Protein AF-A0A352RIB7-F1 (afdb_monomer_lite)

Structure (mmCIF, N/CA/C/O backbone):
data_AF-A0A352RIB7-F1
#
_entry.id   AF-A0A352RIB7-F1
#
loop_
_atom_site.group_PDB
_atom_site.id
_atom_site.type_symbol
_atom_site.label_atom_id
_atom_site.label_alt_id
_atom_site.label_comp_id
_atom_site.label_asym_id
_atom_site.label_entity_id
_atom_site.label_seq_id
_atom_site.pdbx_PDB_ins_code
_atom_site.Cartn_x
_atom_site.Cartn_y
_atom_site.Cartn_z
_atom_site.occupancy
_atom_site.B_iso_or_equiv
_atom_site.auth_seq_id
_atom_site.auth_comp_id
_atom_site.auth_asym_id
_atom_site.auth_atom_id
_atom_site.pdbx_PDB_model_num
ATOM 1 N N . MET A 1 1 ? 2.174 -22.703 -20.346 1.00 49.59 1 MET A N 1
ATOM 2 C CA . MET A 1 1 ? 1.367 -21.822 -19.482 1.00 49.59 1 MET A CA 1
ATOM 3 C C . MET A 1 1 ? 2.118 -20.524 -19.366 1.00 49.59 1 MET A C 1
ATOM 5 O O . MET A 1 1 ? 3.292 -20.538 -19.038 1.00 49.59 1 MET A O 1
ATOM 9 N N . ASP A 1 2 ? 1.484 -19.461 -19.817 1.00 55.06 2 ASP A N 1
ATOM 10 C CA . ASP A 1 2 ? 2.104 -18.176 -20.083 1.00 55.06 2 ASP A CA 1
ATOM 11 C C . ASP A 1 2 ? 2.601 -17.521 -18.776 1.00 55.06 2 ASP A C 1
ATOM 13 O O . ASP A 1 2 ? 1.830 -17.220 -17.867 1.00 55.06 2 ASP A O 1
ATOM 17 N N . ASP A 1 3 ? 3.925 -17.386 -18.665 1.00 63.00 3 ASP A N 1
ATOM 18 C CA . ASP A 1 3 ? 4.687 -16.934 -17.489 1.00 63.00 3 ASP A CA 1
ATOM 19 C C . ASP A 1 3 ? 4.613 -15.397 -17.346 1.00 63.00 3 ASP A C 1
ATOM 21 O O . ASP A 1 3 ? 5.618 -14.718 -17.124 1.00 63.00 3 ASP A O 1
ATOM 25 N N . ARG A 1 4 ? 3.407 -14.819 -17.494 1.00 64.25 4 ARG A N 1
ATOM 26 C CA . ARG A 1 4 ? 3.103 -13.385 -17.306 1.00 64.25 4 ARG A CA 1
ATOM 27 C C . ARG A 1 4 ? 3.178 -12.983 -15.824 1.00 64.25 4 ARG A C 1
ATOM 29 O O . ARG A 1 4 ? 2.308 -12.294 -15.294 1.00 64.25 4 ARG A O 1
ATOM 36 N N . ARG A 1 5 ? 4.241 -13.383 -15.122 1.00 76.19 5 ARG A N 1
ATOM 37 C CA . ARG A 1 5 ? 4.571 -12.811 -13.817 1.00 76.19 5 ARG A CA 1
ATOM 38 C C . ARG A 1 5 ? 4.893 -11.343 -14.025 1.00 76.19 5 ARG A C 1
ATOM 40 O O . ARG A 1 5 ? 5.918 -11.000 -14.617 1.00 76.19 5 ARG A O 1
ATOM 47 N N . ILE A 1 6 ? 4.021 -10.476 -13.522 1.00 83.19 6 ILE A N 1
ATOM 48 C CA . ILE A 1 6 ? 4.312 -9.050 -13.436 1.00 83.19 6 ILE A CA 1
ATOM 49 C C . ILE A 1 6 ? 5.587 -8.906 -12.597 1.00 83.19 6 ILE A C 1
ATOM 51 O O . ILE A 1 6 ? 5.633 -9.269 -11.418 1.00 83.19 6 ILE A O 1
ATOM 55 N N . LYS A 1 7 ? 6.662 -8.450 -13.249 1.00 89.00 7 LYS A N 1
ATOM 56 C CA . LYS A 1 7 ? 7.975 -8.269 -12.614 1.00 89.00 7 LYS A CA 1
ATOM 57 C C . LYS A 1 7 ? 7.972 -7.039 -11.708 1.00 89.00 7 LYS A C 1
ATOM 59 O O . LYS A 1 7 ? 8.567 -7.075 -10.633 1.00 89.00 7 LYS A O 1
ATOM 64 N N . THR A 1 8 ? 7.279 -5.985 -12.142 1.00 93.31 8 THR A N 1
ATOM 65 C CA . THR A 1 8 ? 7.104 -4.734 -11.400 1.00 93.31 8 THR A CA 1
ATOM 66 C C . THR A 1 8 ? 6.396 -4.989 -10.076 1.00 93.31 8 THR A C 1
ATOM 68 O O . THR A 1 8 ? 5.400 -5.708 -10.030 1.00 93.31 8 THR A O 1
ATOM 71 N N . LYS A 1 9 ? 6.918 -4.396 -9.000 1.00 94.12 9 LYS A N 1
ATOM 72 C CA . LYS A 1 9 ? 6.325 -4.463 -7.663 1.00 94.12 9 LYS A CA 1
ATOM 73 C C . LYS A 1 9 ? 5.556 -3.186 -7.351 1.00 94.12 9 LYS A C 1
ATOM 75 O O . LYS A 1 9 ? 5.931 -2.114 -7.821 1.00 94.12 9 LYS A O 1
ATOM 80 N N . ILE A 1 10 ? 4.500 -3.315 -6.556 1.00 96.12 10 ILE A N 1
ATOM 81 C CA . ILE A 1 10 ? 3.628 -2.216 -6.147 1.00 96.12 10 ILE A CA 1
ATOM 82 C C . ILE A 1 10 ? 3.901 -1.886 -4.683 1.00 96.12 10 ILE A C 1
ATOM 84 O O . ILE A 1 10 ? 3.824 -2.757 -3.810 1.00 96.12 10 ILE A O 1
ATOM 88 N N . ILE A 1 11 ? 4.210 -0.614 -4.437 1.00 97.75 11 ILE A N 1
ATOM 89 C CA . ILE A 1 11 ? 4.326 -0.034 -3.103 1.00 97.75 11 ILE A CA 1
ATOM 90 C C . ILE A 1 11 ? 3.098 0.831 -2.819 1.00 97.75 11 ILE A C 1
ATOM 92 O O . ILE A 1 11 ? 2.727 1.669 -3.642 1.00 97.75 11 ILE A O 1
ATOM 96 N N . CYS A 1 12 ? 2.479 0.638 -1.659 1.00 97.69 12 CYS A N 1
ATOM 97 C CA . CYS A 1 12 ? 1.362 1.453 -1.184 1.00 97.69 12 CYS A CA 1
ATOM 98 C C . CYS A 1 12 ? 1.772 2.130 0.122 1.00 97.69 12 CYS A C 1
ATOM 100 O O . CYS A 1 12 ? 2.374 1.491 0.979 1.00 97.69 12 CYS A O 1
ATOM 102 N N . THR A 1 13 ? 1.468 3.422 0.266 1.00 97.88 13 THR A N 1
ATOM 103 C CA . THR A 1 13 ? 1.706 4.132 1.532 1.00 97.88 13 THR A CA 1
ATOM 104 C C . THR A 1 13 ? 0.518 3.917 2.449 1.00 97.88 13 THR A C 1
ATOM 106 O O . THR A 1 13 ? -0.610 4.174 2.030 1.00 97.88 13 THR A O 1
ATOM 109 N N . ILE A 1 14 ? 0.770 3.447 3.663 1.00 97.88 14 ILE A N 1
ATOM 110 C CA . ILE A 1 14 ? -0.269 3.198 4.652 1.00 97.88 14 ILE A CA 1
ATOM 111 C C . ILE A 1 14 ? -0.530 4.484 5.431 1.00 97.88 14 ILE A C 1
ATOM 113 O O . ILE A 1 14 ? 0.383 5.162 5.897 1.00 97.88 14 ILE A O 1
ATOM 117 N N . GLY A 1 15 ? -1.806 4.816 5.563 1.00 97.56 15 GLY A N 1
ATOM 118 C CA . GLY A 1 15 ? -2.301 5.879 6.428 1.00 97.56 15 GLY A CA 1
ATOM 119 C C . GLY A 1 15 ? -3.599 5.474 7.129 1.00 97.56 15 GLY A C 1
ATOM 120 O O . GLY A 1 15 ? -4.039 4.332 6.960 1.00 97.56 15 GLY A O 1
ATOM 121 N N . PRO A 1 16 ? -4.240 6.412 7.851 1.00 97.88 16 PRO A N 1
ATOM 122 C CA . PRO A 1 16 ? -5.441 6.157 8.655 1.00 97.88 16 PRO A CA 1
ATOM 123 C C . PRO A 1 16 ? -6.571 5.447 7.892 1.00 97.88 16 PRO A C 1
ATOM 125 O O . PRO A 1 16 ? -7.229 4.561 8.420 1.00 97.88 16 PRO A O 1
ATOM 128 N N . GLU A 1 17 ? -6.733 5.747 6.602 1.00 97.06 17 GLU A N 1
ATOM 129 C CA . GLU A 1 17 ? -7.755 5.123 5.743 1.00 97.06 17 GLU A CA 1
ATOM 130 C C . GLU A 1 17 ? -7.471 3.650 5.391 1.00 97.06 17 GLU A C 1
ATOM 132 O O . GLU A 1 17 ? -8.321 2.943 4.853 1.00 97.06 17 GLU A O 1
ATOM 137 N N . THR A 1 18 ? -6.253 3.176 5.647 1.00 97.19 18 THR A N 1
ATOM 138 C CA . THR A 1 18 ? -5.745 1.876 5.176 1.00 97.19 18 THR A CA 1
ATOM 139 C C . THR A 1 18 ? -5.088 1.038 6.271 1.00 97.19 18 THR A C 1
ATOM 141 O O . THR A 1 18 ? -4.575 -0.039 5.978 1.00 97.19 18 THR A O 1
ATOM 144 N N . GLU A 1 19 ? -5.094 1.510 7.520 1.00 97.00 19 GLU A N 1
ATOM 145 C CA . GLU A 1 19 ? -4.444 0.834 8.651 1.00 97.00 19 GLU A CA 1
ATOM 146 C C . GLU A 1 19 ? -5.228 -0.380 9.163 1.00 97.00 19 GLU A C 1
ATOM 148 O O . GLU A 1 19 ? -4.673 -1.245 9.844 1.00 97.00 19 GLU A O 1
ATOM 153 N N . SER A 1 20 ? -6.521 -0.467 8.832 1.00 98.31 20 SER A N 1
ATOM 154 C CA . SER A 1 20 ? -7.354 -1.580 9.269 1.00 98.31 20 SER A CA 1
ATOM 155 C C . SER A 1 20 ? -6.905 -2.888 8.615 1.00 98.31 20 SER A C 1
ATOM 157 O O . SER A 1 20 ? -6.556 -2.949 7.433 1.00 98.31 20 SER A O 1
ATOM 159 N N . PHE A 1 21 ? -6.955 -3.975 9.386 1.00 97.88 21 PHE A N 1
ATOM 160 C CA . PHE A 1 21 ? -6.552 -5.297 8.907 1.00 97.88 21 PHE A CA 1
ATOM 161 C C . PHE A 1 21 ? -7.333 -5.732 7.659 1.00 97.88 21 PHE A C 1
ATOM 163 O O . PHE A 1 21 ? -6.756 -6.267 6.713 1.00 97.88 21 PHE A O 1
ATOM 170 N N . GLU A 1 22 ? -8.639 -5.458 7.636 1.00 98.31 22 GLU A N 1
ATOM 171 C CA . GLU A 1 22 ? -9.490 -5.744 6.483 1.00 98.31 22 GLU A CA 1
ATOM 172 C C . GLU A 1 22 ? -8.995 -5.014 5.229 1.00 98.31 22 GLU A C 1
ATOM 174 O O . GLU A 1 22 ? -8.933 -5.601 4.145 1.00 98.31 22 GLU A O 1
ATOM 179 N N . MET A 1 23 ? -8.587 -3.751 5.368 1.00 97.94 23 MET A N 1
ATOM 180 C CA . MET A 1 23 ? -8.114 -2.969 4.236 1.00 97.94 23 MET A CA 1
ATOM 181 C C . MET A 1 23 ? -6.744 -3.445 3.742 1.00 97.94 23 MET A C 1
ATOM 183 O O . MET A 1 23 ? -6.549 -3.599 2.534 1.00 97.94 23 MET A O 1
ATOM 187 N N . L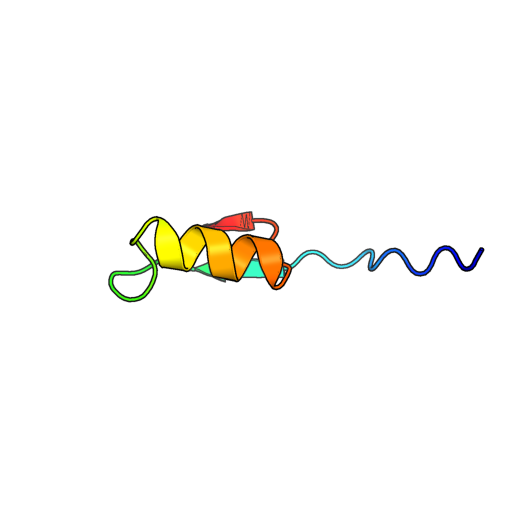EU A 1 24 ? -5.828 -3.787 4.650 1.00 98.00 24 LEU A N 1
ATOM 188 C CA . LEU A 1 24 ? -4.541 -4.403 4.305 1.00 98.00 24 LEU A CA 1
ATOM 189 C C . LEU A 1 24 ? -4.725 -5.729 3.554 1.00 98.00 24 LEU A C 1
ATOM 191 O O . LEU A 1 24 ? -4.049 -5.971 2.551 1.00 98.00 24 LEU A O 1
ATOM 195 N N . GLN A 1 25 ? -5.672 -6.565 3.992 1.00 98.31 25 GLN A N 1
ATOM 196 C CA . GLN A 1 25 ? -5.977 -7.841 3.344 1.00 98.31 25 GLN A CA 1
ATOM 197 C C . GLN A 1 25 ? -6.506 -7.636 1.918 1.00 98.31 25 GLN A C 1
ATOM 199 O O . GLN A 1 25 ? -6.055 -8.310 0.987 1.00 98.31 25 GLN A O 1
ATOM 204 N N . ARG A 1 26 ? -7.405 -6.663 1.722 1.00 98.06 26 ARG A N 1
ATOM 205 C CA . ARG A 1 26 ? -7.904 -6.280 0.391 1.00 98.06 26 ARG A CA 1
ATOM 206 C C . ARG A 1 26 ? -6.775 -5.780 -0.514 1.00 98.06 26 ARG A C 1
ATOM 208 O O . ARG A 1 26 ? -6.686 -6.210 -1.661 1.00 98.06 26 ARG A O 1
ATOM 215 N N . MET A 1 27 ? -5.885 -4.923 -0.008 1.00 97.56 27 MET A N 1
ATOM 216 C CA . MET A 1 27 ? -4.757 -4.386 -0.784 1.00 97.56 27 MET A CA 1
ATOM 217 C C . MET A 1 27 ? -3.744 -5.463 -1.182 1.00 97.56 27 MET A C 1
ATOM 219 O O . MET A 1 27 ? -3.276 -5.470 -2.322 1.00 97.56 27 MET A O 1
ATOM 223 N N . ALA A 1 28 ? -3.438 -6.401 -0.284 1.00 96.62 28 ALA A N 1
ATOM 224 C CA . ALA A 1 28 ? -2.582 -7.542 -0.599 1.00 96.62 28 ALA A CA 1
ATOM 225 C C . ALA A 1 28 ? -3.192 -8.404 -1.719 1.00 96.62 28 ALA A C 1
ATOM 227 O O . ALA A 1 28 ? -2.499 -8.750 -2.676 1.00 96.62 28 ALA A O 1
ATOM 228 N N . GLY A 1 29 ? -4.502 -8.677 -1.655 1.00 96.12 29 GLY A N 1
ATOM 229 C CA . GLY A 1 29 ? -5.229 -9.395 -2.709 1.00 96.12 29 GLY A CA 1
ATOM 230 C C . GLY A 1 29 ? -5.296 -8.640 -4.042 1.00 96.12 29 GLY A C 1
ATO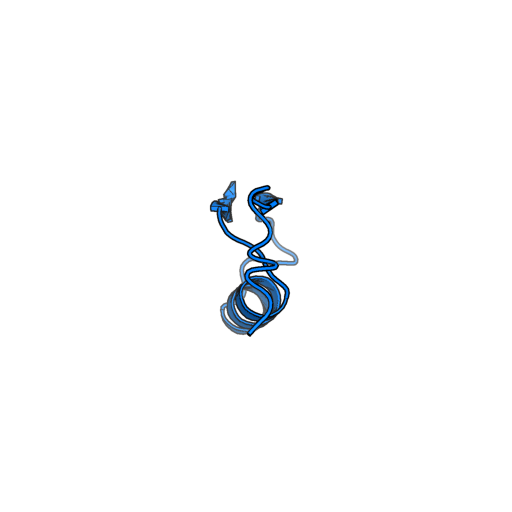M 231 O O . GLY A 1 29 ? -5.303 -9.263 -5.101 1.00 96.12 29 GLY A O 1
ATOM 232 N N . ALA A 1 30 ? -5.288 -7.305 -4.003 1.00 95.56 30 ALA A N 1
ATOM 233 C CA . ALA A 1 30 ? -5.285 -6.443 -5.185 1.00 95.56 30 ALA A CA 1
ATOM 234 C C . ALA A 1 30 ? -3.895 -6.269 -5.833 1.00 95.56 30 ALA A C 1
ATOM 236 O O . ALA A 1 30 ? -3.805 -5.725 -6.934 1.00 95.56 30 ALA A O 1
ATOM 237 N N . GLY A 1 31 ? -2.818 -6.730 -5.184 1.00 94.31 31 GLY A N 1
ATOM 238 C CA . GLY A 1 31 ? -1.464 -6.732 -5.751 1.00 94.31 31 GLY A CA 1
ATOM 239 C C . GLY A 1 31 ? -0.433 -5.861 -5.029 1.00 94.31 31 GLY A C 1
ATOM 240 O O . GLY A 1 31 ? 0.683 -5.730 -5.532 1.00 94.31 31 GLY A O 1
ATOM 241 N N . MET A 1 32 ? -0.749 -5.295 -3.859 1.00 97.25 32 MET A N 1
ATOM 242 C CA . MET A 1 32 ? 0.245 -4.623 -3.012 1.00 97.25 32 MET A CA 1
ATOM 243 C C . MET A 1 32 ? 1.354 -5.606 -2.611 1.00 97.25 32 MET A C 1
ATOM 245 O O . MET A 1 32 ? 1.083 -6.709 -2.138 1.00 97.25 32 MET A O 1
ATOM 249 N N . ASN A 1 33 ? 2.617 -5.207 -2.786 1.00 96.50 33 ASN A N 1
ATOM 250 C CA . ASN A 1 33 ? 3.770 -6.041 -2.436 1.00 96.50 33 ASN A CA 1
ATOM 251 C C . ASN A 1 33 ? 4.570 -5.487 -1.258 1.00 96.50 33 ASN A C 1
ATOM 253 O O . ASN A 1 33 ? 5.145 -6.264 -0.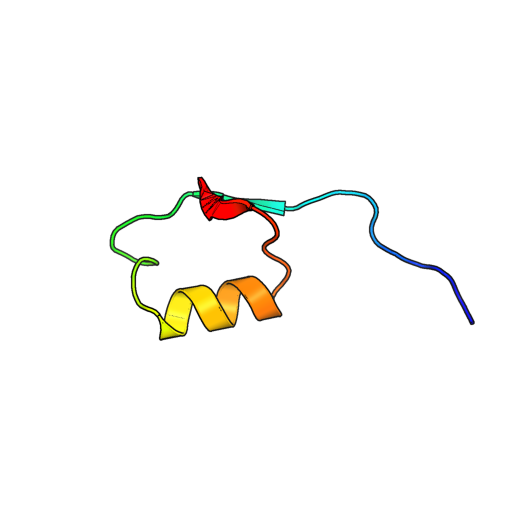503 1.00 96.50 33 ASN A O 1
ATOM 257 N N 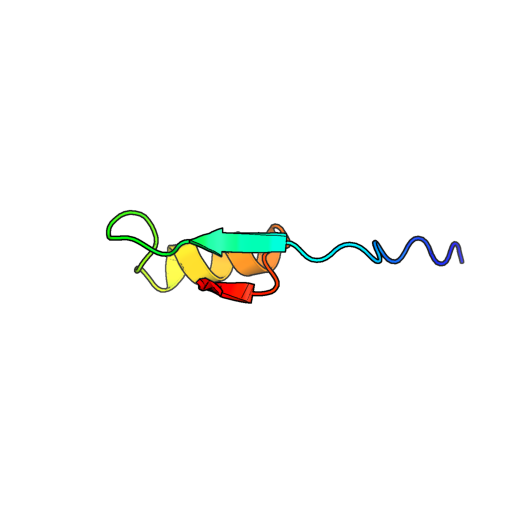. ILE A 1 34 ? 4.643 -4.160 -1.132 1.00 97.12 34 ILE A N 1
ATOM 258 C CA . ILE A 1 34 ? 5.416 -3.466 -0.101 1.00 97.12 34 ILE A CA 1
ATOM 259 C C . ILE A 1 34 ? 4.524 -2.385 0.511 1.00 97.12 34 ILE A C 1
ATOM 261 O O . ILE A 1 34 ? 3.892 -1.618 -0.215 1.00 97.12 34 ILE A O 1
ATOM 265 N N . ALA A 1 35 ? 4.490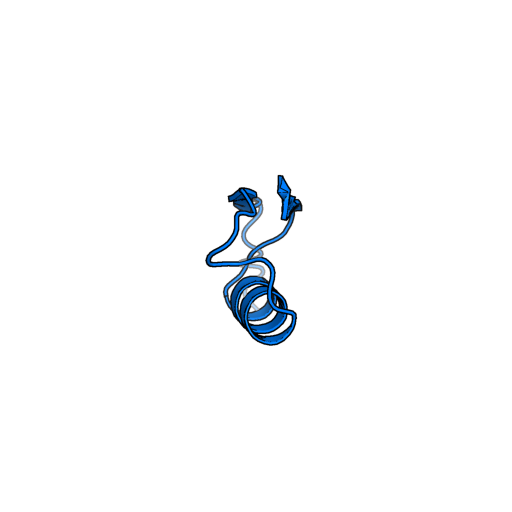 -2.318 1.838 1.00 97.06 35 ALA A N 1
ATOM 266 C CA . ALA A 1 35 ? 3.887 -1.212 2.571 1.00 97.06 35 ALA A CA 1
ATOM 267 C C . ALA A 1 35 ? 4.965 -0.160 2.875 1.00 97.06 35 ALA A C 1
ATOM 269 O O . ALA A 1 35 ? 6.066 -0.520 3.299 1.00 97.06 35 ALA A O 1
ATOM 270 N N . ARG A 1 36 ? 4.652 1.114 2.633 1.00 97.06 36 ARG A N 1
ATOM 271 C CA . ARG A 1 36 ? 5.435 2.271 3.081 1.00 97.06 36 ARG A CA 1
ATOM 272 C C . ARG A 1 36 ? 4.722 2.977 4.217 1.00 97.06 36 ARG A C 1
ATOM 274 O O . ARG A 1 36 ? 3.507 3.211 4.055 1.00 97.06 36 ARG A O 1
#

Foldseek 3Di:
DDPPPPPDADEDEDDPVQPDPVNVVVVVVVGHDHYD

pLDDT: mean 91.49, std 12.78, range [49.59, 98.31]

Radius of gyration: 11.88 Å; chains: 1; bounding box: 18×28×29 Å

Sequence (36 aa):
MDDRRIKTKIICTIGPETESFEMLQRMAGAGMNIAR

Secondary structure (DSSP, 8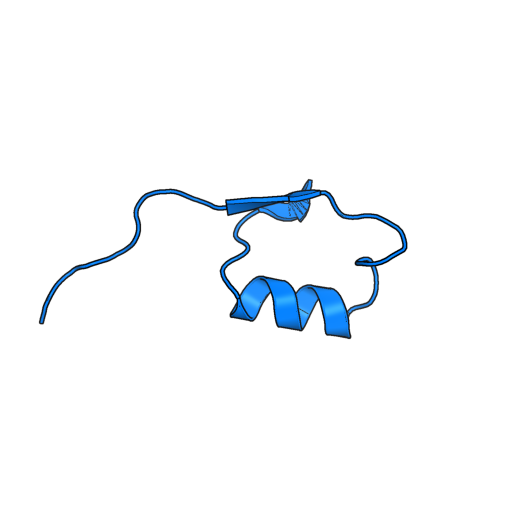-state):
-------S--EE---GGG-SHHHHHHHHHHT--EE-